Protein AF-A0A212IX20-F1 (afdb_monomer)

pLDDT: mean 73.71, std 14.05, range [39.38, 88.62]

Radius of gyration: 11.64 Å; Cα contacts (8 Å, |Δi|>4): 119; chains: 1; bounding box: 30×21×28 Å

Foldseek 3Di:
DPPQDADEDQDDDVVNVLPADAQGKHKHQHPCLVVVPCPPVVCVVQQPPVVSQWGWDWDDDVVRSMIMIHTHGD

Mean predicted aligned error: 7.3 Å

Sequence (74 aa):
MTKLEPRKVDTVTVDDLRNIGIGQTAAFTLPNFRKVRSAQSVASYYGKIKELGKKFKTQSRVEDNLLIIKAVEL

Structure (mmCIF, N/CA/C/O backbone):
data_AF-A0A212IX20-F1
#
_entry.id   AF-A0A212IX20-F1
#
loop_
_atom_site.group_PDB
_atom_site.id
_atom_site.type_symbol
_atom_site.label_atom_id
_atom_site.label_alt_id
_atom_site.label_comp_id
_atom_site.label_asym_id
_atom_site.label_entity_id
_atom_site.label_seq_id
_atom_site.pdbx_PDB_ins_code
_atom_site.Cartn_x
_atom_site.Cartn_y
_atom_site.Cartn_z
_atom_site.occupancy
_atom_site.B_iso_or_equiv
_atom_site.auth_seq_id
_atom_site.auth_comp_id
_atom_site.auth_asym_id
_atom_site.auth_atom_id
_atom_site.pdbx_PDB_model_num
ATOM 1 N N . MET A 1 1 ? 15.565 -5.333 12.576 1.00 39.38 1 MET A N 1
ATOM 2 C CA . MET A 1 1 ? 14.883 -4.626 11.469 1.00 39.38 1 MET A CA 1
ATOM 3 C C . MET A 1 1 ? 14.249 -5.676 10.577 1.00 39.38 1 MET A C 1
ATOM 5 O O . MET A 1 1 ? 14.978 -6.402 9.915 1.00 39.38 1 MET A O 1
ATOM 9 N N . THR A 1 2 ? 12.929 -5.838 10.623 1.00 48.12 2 THR A N 1
ATOM 10 C CA . THR A 1 2 ? 12.222 -6.788 9.752 1.00 48.12 2 THR A CA 1
ATOM 11 C C . THR A 1 2 ? 12.370 -6.305 8.311 1.00 48.12 2 THR A C 1
ATOM 13 O O . THR A 1 2 ? 11.963 -5.184 8.007 1.00 48.12 2 THR A O 1
ATOM 16 N N . LYS A 1 3 ? 13.021 -7.097 7.449 1.00 57.94 3 LYS A N 1
ATOM 17 C CA . LYS A 1 3 ? 13.129 -6.793 6.017 1.00 57.94 3 LYS A CA 1
ATOM 18 C C . LYS A 1 3 ? 11.715 -6.752 5.446 1.00 57.94 3 LYS A C 1
ATOM 20 O O . LYS A 1 3 ? 11.028 -7.765 5.411 1.00 57.94 3 LYS A O 1
ATOM 25 N N . LEU A 1 4 ? 11.273 -5.560 5.074 1.00 70.56 4 LEU A N 1
ATOM 26 C CA . LEU A 1 4 ? 9.995 -5.353 4.420 1.00 70.56 4 LEU A CA 1
ATOM 27 C C . LEU A 1 4 ? 10.210 -5.605 2.926 1.00 70.56 4 LEU A C 1
ATOM 29 O O . LEU A 1 4 ? 10.721 -4.732 2.227 1.00 70.56 4 LEU A O 1
ATOM 33 N N . GLU A 1 5 ? 9.909 -6.811 2.454 1.00 81.12 5 GL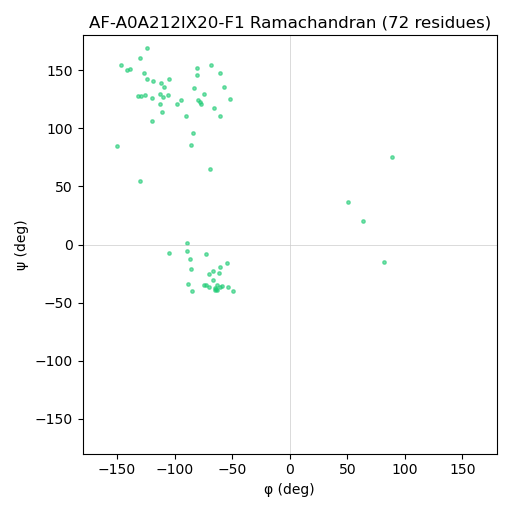U A N 1
ATOM 34 C CA . GLU A 1 5 ? 10.051 -7.129 1.034 1.00 81.12 5 GLU A CA 1
ATOM 35 C C . GLU A 1 5 ? 8.875 -6.543 0.246 1.00 81.12 5 GLU A C 1
ATOM 37 O O . GLU A 1 5 ? 7.715 -6.817 0.571 1.00 81.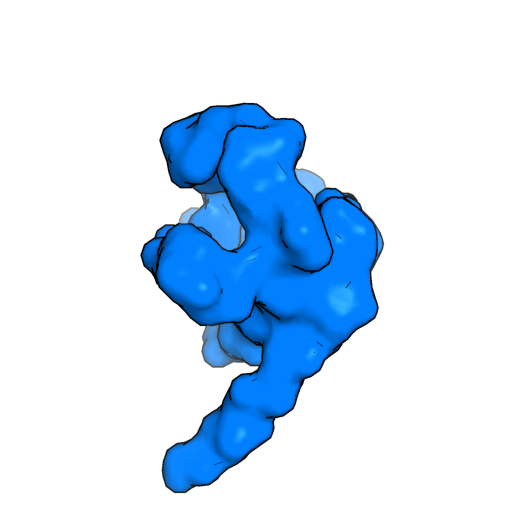12 5 GLU A O 1
ATOM 42 N N . PRO A 1 6 ? 9.138 -5.699 -0.764 1.00 84.81 6 PRO A N 1
ATOM 43 C CA . PRO A 1 6 ? 8.070 -5.087 -1.525 1.00 84.81 6 PRO A CA 1
ATOM 44 C C . PRO A 1 6 ? 7.436 -6.099 -2.481 1.00 84.81 6 PRO A C 1
ATOM 46 O O . PRO A 1 6 ? 8.115 -6.756 -3.271 1.00 84.81 6 PRO A O 1
ATOM 49 N N . ARG A 1 7 ? 6.107 -6.194 -2.452 1.00 86.88 7 ARG A N 1
ATOM 50 C CA . ARG A 1 7 ? 5.340 -7.026 -3.380 1.00 86.88 7 ARG A CA 1
ATOM 51 C C . ARG A 1 7 ? 5.185 -6.296 -4.712 1.00 86.88 7 ARG A C 1
ATOM 53 O O . ARG A 1 7 ? 4.675 -5.179 -4.762 1.00 86.88 7 ARG A O 1
ATOM 60 N N . LYS A 1 8 ? 5.599 -6.924 -5.810 1.00 86.19 8 LYS A N 1
ATOM 61 C CA . LYS A 1 8 ? 5.429 -6.357 -7.153 1.00 86.19 8 LYS A CA 1
ATOM 62 C C . LYS A 1 8 ? 3.977 -6.527 -7.610 1.00 86.19 8 LYS A C 1
ATOM 64 O O . LYS A 1 8 ? 3.488 -7.652 -7.663 1.00 86.19 8 LYS A O 1
ATOM 69 N N . VAL A 1 9 ? 3.297 -5.425 -7.914 1.00 80.81 9 VAL A N 1
ATOM 70 C CA . VAL A 1 9 ? 1.894 -5.398 -8.369 1.00 80.81 9 VAL A CA 1
ATOM 71 C C . VAL A 1 9 ? 1.724 -4.338 -9.451 1.00 80.81 9 VAL A C 1
ATOM 73 O O . VAL A 1 9 ? 2.422 -3.329 -9.430 1.00 80.81 9 VAL A O 1
ATOM 76 N N . ASP A 1 10 ? 0.790 -4.526 -10.383 1.00 77.25 10 ASP A N 1
ATOM 77 C CA . ASP A 1 10 ? 0.484 -3.501 -11.393 1.00 77.25 10 ASP A CA 1
ATOM 78 C C . ASP A 1 10 ? -0.273 -2.305 -10.796 1.00 77.25 10 ASP A C 1
ATOM 80 O O . ASP A 1 10 ? -0.036 -1.156 -11.172 1.00 77.25 10 ASP A O 1
ATOM 84 N N . THR A 1 11 ? -1.144 -2.574 -9.820 1.00 75.88 11 THR A N 1
ATOM 85 C CA . THR A 1 11 ? -1.860 -1.585 -9.007 1.00 75.88 11 THR A CA 1
ATOM 86 C C . THR A 1 11 ? -2.067 -2.125 -7.594 1.00 75.88 11 THR A C 1
ATOM 88 O O . THR A 1 11 ? -2.122 -3.335 -7.394 1.00 75.88 11 THR A O 1
ATOM 91 N N . VAL A 1 12 ? -2.205 -1.231 -6.614 1.00 78.44 12 VAL A N 1
ATOM 92 C CA . VAL A 1 12 ? -2.731 -1.598 -5.289 1.00 78.44 12 VAL A CA 1
ATOM 93 C C . VAL A 1 12 ? -4.259 -1.658 -5.378 1.00 78.44 12 VAL A C 1
ATOM 95 O O . VAL A 1 12 ? -4.861 -0.910 -6.152 1.00 78.44 12 VAL A O 1
ATOM 98 N N . THR A 1 13 ? -4.883 -2.569 -4.638 1.00 78.12 13 THR A N 1
ATOM 99 C CA . THR A 1 13 ? -6.344 -2.730 -4.578 1.00 78.12 13 THR A CA 1
ATOM 100 C C . THR A 1 13 ? -6.859 -2.640 -3.141 1.00 78.12 13 THR A C 1
ATOM 102 O O . THR A 1 13 ? -6.087 -2.668 -2.182 1.00 78.12 13 THR A O 1
ATOM 105 N N . VAL A 1 14 ? -8.181 -2.550 -2.964 1.00 74.75 14 VAL A N 1
ATOM 106 C CA . VAL A 1 14 ? -8.808 -2.580 -1.629 1.00 74.75 14 VAL A CA 1
ATOM 107 C C . VAL A 1 14 ? -8.563 -3.918 -0.918 1.00 74.75 14 VAL A C 1
ATOM 109 O O . VAL A 1 14 ? -8.347 -3.923 0.294 1.00 74.75 14 VAL A O 1
ATOM 112 N N . ASP A 1 15 ? -8.527 -5.040 -1.643 1.00 79.25 15 ASP A N 1
ATOM 113 C CA . ASP A 1 15 ?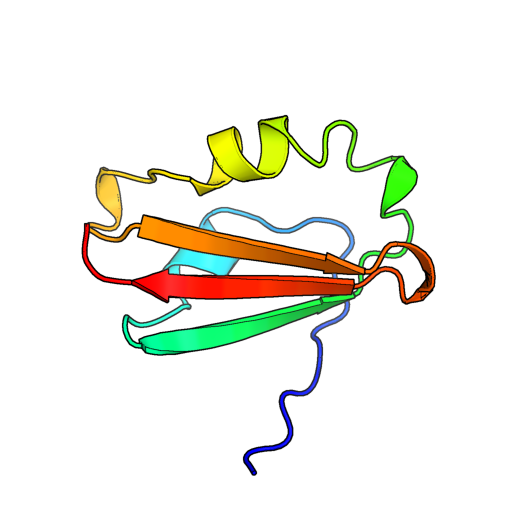 -8.195 -6.351 -1.069 1.00 79.25 15 ASP A CA 1
ATOM 114 C C . ASP A 1 15 ? -6.756 -6.404 -0.548 1.00 79.25 15 ASP A C 1
ATOM 116 O O . ASP A 1 15 ? -6.509 -6.923 0.543 1.00 79.25 15 ASP A O 1
ATOM 120 N N . ASP A 1 16 ? -5.804 -5.789 -1.257 1.00 81.38 16 ASP A N 1
ATOM 121 C CA . ASP A 1 16 ? -4.432 -5.666 -0.755 1.00 81.38 16 ASP A CA 1
ATOM 122 C C . ASP A 1 16 ? -4.388 -4.887 0.565 1.00 81.38 16 ASP A C 1
ATOM 124 O O . ASP A 1 16 ? -3.630 -5.248 1.461 1.00 81.38 16 ASP A O 1
ATOM 128 N N . LEU A 1 17 ? -5.234 -3.863 0.724 1.00 79.62 17 LEU A N 1
ATOM 129 C CA . LEU A 1 17 ? -5.319 -3.080 1.959 1.00 79.62 17 LEU A CA 1
ATOM 130 C C . LEU A 1 17 ? -6.028 -3.794 3.105 1.00 79.62 17 LEU A C 1
ATOM 132 O O . LEU A 1 17 ? -5.644 -3.614 4.262 1.00 79.62 17 LEU A O 1
ATOM 136 N N . ARG A 1 18 ? -7.048 -4.607 2.813 1.00 80.31 18 ARG A N 1
ATOM 137 C CA . ARG A 1 18 ? -7.762 -5.406 3.822 1.00 80.31 18 ARG A CA 1
ATOM 138 C C . ARG A 1 18 ? -6.810 -6.354 4.551 1.00 80.31 18 ARG A C 1
ATOM 140 O O . ARG A 1 18 ? -6.938 -6.533 5.762 1.00 80.31 18 ARG A O 1
ATOM 147 N N . ASN A 1 19 ? -5.828 -6.881 3.824 1.00 82.75 19 ASN A N 1
ATOM 148 C CA . ASN A 1 19 ? -4.790 -7.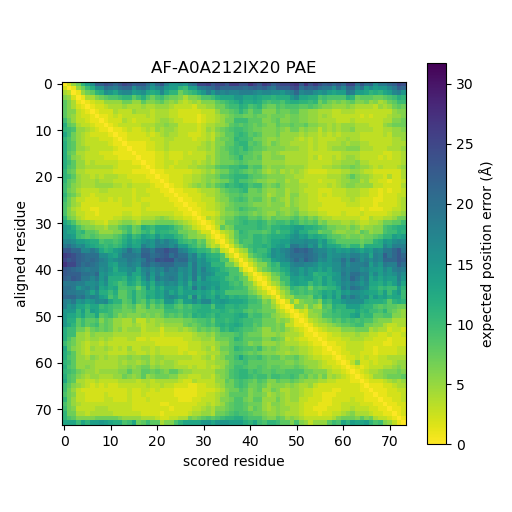763 4.353 1.00 82.75 19 ASN A CA 1
ATOM 149 C C . ASN A 1 19 ? -3.748 -7.047 5.235 1.00 82.75 19 ASN A C 1
ATOM 151 O O . ASN A 1 19 ? -2.946 -7.716 5.882 1.00 82.75 19 ASN A O 1
ATOM 155 N N . ILE A 1 20 ? -3.755 -5.709 5.313 1.00 83.94 20 ILE A N 1
ATOM 156 C CA . ILE A 1 20 ? -2.837 -4.945 6.169 1.00 83.94 20 ILE A CA 1
ATOM 157 C C . ILE A 1 20 ? -3.476 -4.750 7.555 1.00 83.94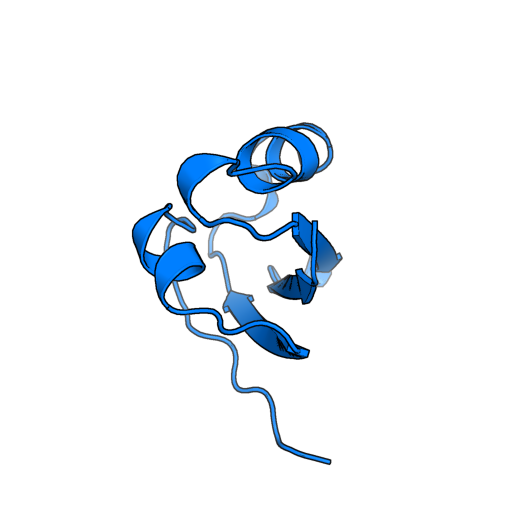 20 ILE A C 1
ATOM 159 O O . ILE A 1 20 ? -4.459 -4.018 7.746 1.00 83.94 20 ILE A O 1
ATOM 163 N N . GLY A 1 21 ? -2.917 -5.417 8.563 1.00 83.56 21 GLY A N 1
ATOM 164 C CA . GLY A 1 21 ? -3.298 -5.251 9.968 1.00 83.56 21 GLY A CA 1
ATOM 165 C C . GLY A 1 21 ? -2.905 -3.881 10.533 1.00 83.56 21 GLY A C 1
ATOM 166 O O . GLY A 1 21 ? -1.947 -3.268 10.069 1.00 83.56 21 GLY A O 1
ATOM 167 N N . ILE A 1 22 ? -3.611 -3.396 11.564 1.00 85.81 22 ILE A N 1
ATOM 168 C CA . ILE A 1 22 ? -3.195 -2.183 12.298 1.00 85.81 22 ILE A CA 1
ATOM 169 C C . ILE A 1 22 ? -1.777 -2.389 12.842 1.00 85.81 22 ILE A C 1
ATOM 171 O O . ILE A 1 22 ? -1.448 -3.455 13.356 1.00 85.81 22 ILE A O 1
ATOM 175 N N . GLY A 1 23 ? -0.920 -1.377 12.694 1.00 85.44 23 GLY A N 1
ATOM 176 C CA . GLY A 1 23 ? 0.485 -1.445 13.098 1.00 85.44 23 GLY A CA 1
ATOM 177 C C . GLY A 1 23 ? 1.393 -2.129 12.072 1.00 85.44 23 GLY A C 1
ATOM 178 O O . GLY A 1 23 ? 2.609 -1.931 12.127 1.00 85.44 23 GLY A O 1
ATOM 179 N N . GLN A 1 24 ? 0.833 -2.847 11.093 1.00 87.69 24 GLN A N 1
ATOM 180 C CA . GLN A 1 24 ? 1.599 -3.441 10.004 1.00 87.69 24 GLN A CA 1
ATOM 181 C C . GLN A 1 24 ? 1.914 -2.419 8.916 1.00 87.69 24 GLN A C 1
ATOM 183 O O . GLN A 1 24 ? 1.203 -1.436 8.688 1.00 87.69 24 GLN A O 1
ATOM 188 N N . THR A 1 25 ? 3.029 -2.678 8.247 1.00 87.38 25 THR A N 1
ATOM 189 C CA . THR A 1 25 ? 3.479 -1.938 7.074 1.00 87.38 25 THR A CA 1
ATOM 190 C C . THR A 1 25 ? 3.539 -2.924 5.915 1.00 87.38 25 THR A C 1
ATOM 192 O O . THR A 1 25 ? 3.931 -4.070 6.109 1.00 87.38 25 THR A O 1
ATOM 195 N N . ALA A 1 26 ? 3.141 -2.488 4.729 1.00 87.06 26 ALA A N 1
ATOM 196 C CA . ALA A 1 26 ? 3.283 -3.219 3.482 1.00 87.06 26 ALA A CA 1
ATOM 197 C C . ALA A 1 26 ? 3.988 -2.321 2.467 1.00 87.06 26 ALA A C 1
ATOM 199 O O . ALA A 1 26 ? 3.825 -1.098 2.491 1.00 87.06 26 ALA A O 1
ATOM 200 N N . ALA A 1 27 ? 4.778 -2.921 1.585 1.00 88.62 27 ALA A N 1
ATOM 201 C CA . ALA A 1 27 ? 5.421 -2.211 0.493 1.00 88.62 27 ALA A CA 1
ATOM 202 C C . ALA A 1 27 ? 5.051 -2.849 -0.840 1.00 88.62 27 ALA A C 1
ATOM 204 O O . ALA A 1 27 ? 4.953 -4.069 -0.953 1.00 88.62 27 ALA A O 1
ATOM 205 N N . PHE A 1 28 ? 4.861 -2.001 -1.841 1.00 85.69 28 PHE A N 1
ATOM 206 C CA . PHE A 1 28 ? 4.418 -2.378 -3.169 1.00 85.69 28 PHE A CA 1
ATOM 207 C C . PHE A 1 28 ? 5.318 -1.728 -4.212 1.00 85.69 28 PHE A C 1
ATOM 209 O O . PHE A 1 28 ? 5.498 -0.511 -4.194 1.00 85.69 28 PHE A O 1
ATOM 216 N N . THR A 1 29 ? 5.860 -2.517 -5.135 1.00 87.56 29 THR A N 1
ATOM 217 C CA . THR A 1 29 ? 6.591 -1.993 -6.296 1.00 87.56 29 THR A CA 1
ATOM 218 C C . THR A 1 29 ? 5.655 -1.961 -7.496 1.00 87.56 29 THR A C 1
ATOM 220 O O . THR A 1 29 ? 5.144 -3.004 -7.903 1.00 87.56 29 THR A O 1
ATOM 223 N N . LEU A 1 30 ? 5.448 -0.775 -8.067 1.00 83.69 30 LEU A N 1
ATOM 224 C CA . LEU A 1 30 ? 4.496 -0.514 -9.148 1.00 83.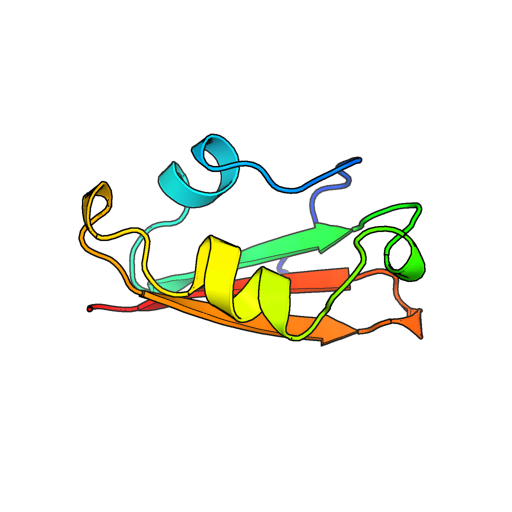69 30 LEU A CA 1
ATOM 225 C C . LEU A 1 30 ? 5.250 -0.203 -10.452 1.00 83.69 30 LEU A C 1
ATOM 227 O O . LEU A 1 30 ? 5.872 0.853 -10.540 1.00 83.69 30 LEU A O 1
ATOM 231 N N . PRO A 1 31 ? 5.174 -1.037 -11.505 1.00 76.44 31 PRO A N 1
ATOM 232 C CA . PRO A 1 31 ? 5.967 -0.865 -12.729 1.00 76.44 31 PRO A CA 1
ATOM 233 C C . PRO A 1 31 ? 5.703 0.457 -13.466 1.00 76.44 31 PRO A C 1
ATOM 235 O O . PRO A 1 31 ? 6.531 0.899 -14.254 1.00 76.44 31 PRO A O 1
ATOM 238 N N . ASN A 1 32 ? 4.573 1.116 -13.196 1.00 70.88 32 ASN A N 1
ATOM 239 C CA . ASN A 1 32 ? 4.233 2.420 -13.751 1.00 70.88 32 ASN A CA 1
ATOM 240 C C . ASN A 1 32 ? 3.801 3.413 -12.659 1.00 70.88 32 ASN A C 1
ATOM 242 O O . ASN A 1 32 ? 2.731 4.016 -12.761 1.00 70.88 32 ASN A O 1
ATOM 246 N N . PHE A 1 33 ? 4.631 3.623 -11.631 1.00 69.50 33 PHE A N 1
ATOM 247 C CA . PHE A 1 33 ? 4.322 4.501 -10.489 1.00 69.50 33 PHE A CA 1
ATOM 248 C C . PHE A 1 33 ? 3.806 5.893 -10.901 1.00 69.50 33 PHE A C 1
ATOM 250 O O . PHE A 1 33 ? 2.845 6.400 -10.334 1.00 69.50 33 PHE A O 1
ATOM 257 N N . ARG A 1 34 ? 4.380 6.494 -11.955 1.00 62.31 34 ARG A N 1
ATOM 258 C CA . ARG A 1 34 ? 3.942 7.797 -12.501 1.00 62.31 34 ARG A CA 1
ATOM 259 C C . ARG A 1 34 ? 2.577 7.763 -13.211 1.00 62.31 34 ARG A C 1
ATOM 261 O O . ARG A 1 34 ? 1.921 8.799 -13.291 1.00 62.31 34 ARG A O 1
ATOM 268 N N . LYS A 1 35 ? 2.149 6.607 -13.741 1.00 58.59 35 LYS A N 1
ATOM 269 C CA . LYS A 1 35 ? 0.810 6.419 -14.341 1.00 58.59 35 LYS A CA 1
ATOM 270 C C . LYS A 1 35 ? -0.249 6.028 -13.316 1.00 58.59 35 LYS A C 1
ATOM 272 O O . LYS A 1 35 ? -1.429 6.156 -13.636 1.00 58.59 35 LYS A O 1
ATOM 277 N N . VAL A 1 36 ? 0.144 5.652 -12.094 1.00 56.97 36 VAL A N 1
ATOM 278 C CA . VAL A 1 36 ? -0.731 5.683 -10.910 1.00 56.97 36 VAL A CA 1
ATOM 279 C C . VAL A 1 36 ? -0.985 7.163 -10.581 1.00 56.97 36 VAL A C 1
ATOM 281 O O . VAL A 1 36 ? -0.466 7.731 -9.623 1.00 56.97 36 VAL A O 1
ATOM 284 N N . ARG A 1 37 ? -1.665 7.847 -11.511 1.00 44.78 37 ARG A N 1
ATOM 285 C CA . ARG A 1 37 ? -1.886 9.290 -11.549 1.00 44.78 37 ARG A CA 1
ATOM 286 C C . ARG A 1 37 ? -2.447 9.720 -10.200 1.00 44.78 37 ARG A C 1
ATOM 288 O O . ARG A 1 37 ? -3.495 9.242 -9.787 1.00 44.78 37 ARG A O 1
ATOM 295 N N . SER A 1 38 ? -1.771 10.688 -9.5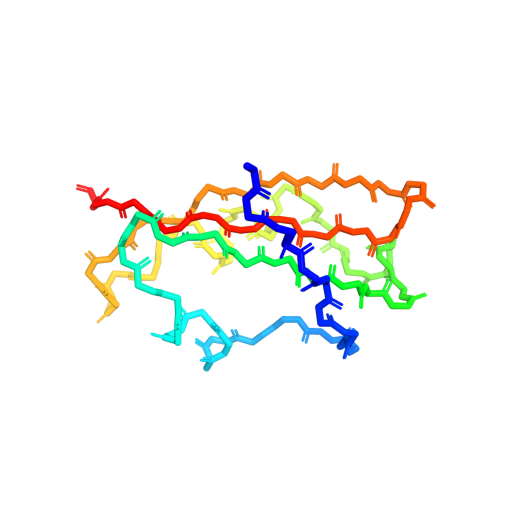88 1.00 42.69 38 SER A N 1
ATOM 296 C CA . SER A 1 38 ? -2.127 11.356 -8.339 1.00 42.69 38 SER A CA 1
ATOM 297 C C . SER A 1 38 ? -1.601 10.695 -7.063 1.00 42.69 38 SER A C 1
ATOM 299 O O . SER A 1 38 ? -2.348 10.170 -6.249 1.00 42.69 38 SER A O 1
ATOM 301 N N . ALA A 1 39 ? -0.303 10.849 -6.800 1.00 41.03 39 ALA A N 1
ATOM 302 C CA . ALA A 1 39 ? 0.279 10.596 -5.478 1.00 41.03 39 ALA A CA 1
ATOM 303 C C . ALA A 1 39 ? -0.410 11.394 -4.337 1.00 41.03 39 ALA A C 1
ATOM 305 O O . ALA A 1 39 ? -0.281 11.024 -3.174 1.00 41.03 39 ALA A O 1
ATOM 306 N N . GLN A 1 40 ? -1.199 12.435 -4.654 1.00 41.72 40 GLN A N 1
ATOM 307 C CA . GLN A 1 40 ? -2.102 13.108 -3.709 1.00 41.72 40 GLN A CA 1
ATOM 308 C C . GLN A 1 40 ? -3.508 12.473 -3.622 1.00 41.72 40 GLN A C 1
ATOM 310 O O . GLN A 1 40 ? -4.079 12.430 -2.539 1.00 41.72 40 GLN A O 1
ATOM 315 N N . SER A 1 41 ? -4.069 11.927 -4.707 1.00 45.53 41 SER A N 1
ATOM 316 C CA . SER A 1 41 ? -5.391 11.273 -4.711 1.00 45.53 41 SER A CA 1
ATOM 317 C C . SER A 1 41 ? -5.318 9.805 -4.309 1.00 45.53 41 SER A C 1
ATOM 319 O O . SER A 1 41 ? -6.295 9.297 -3.793 1.00 45.53 41 SER A O 1
ATOM 321 N N . VAL A 1 42 ? -4.167 9.138 -4.412 1.00 50.56 42 VAL A N 1
ATOM 322 C CA . VAL A 1 42 ? -3.919 7.809 -3.824 1.00 50.56 42 VAL A CA 1
ATOM 323 C C . VAL A 1 42 ? -3.992 7.880 -2.293 1.00 50.56 42 VAL A C 1
ATOM 325 O O . VAL A 1 42 ? -4.585 7.012 -1.658 1.00 50.56 42 VAL A O 1
ATOM 328 N N . ALA A 1 43 ? -3.485 8.967 -1.699 1.00 48.28 43 ALA A N 1
ATOM 329 C CA . ALA A 1 43 ? -3.657 9.258 -0.278 1.00 48.28 43 ALA A CA 1
ATOM 330 C C . ALA A 1 43 ? -5.119 9.568 0.096 1.00 48.28 43 ALA A C 1
ATOM 332 O O . ALA A 1 43 ? -5.482 9.378 1.248 1.00 48.28 43 ALA A O 1
ATOM 333 N N . SER A 1 44 ? -5.976 9.997 -0.840 1.00 51.12 44 SER A N 1
ATOM 334 C CA . SER A 1 44 ? -7.433 10.101 -0.634 1.00 51.12 44 SER A CA 1
ATOM 335 C C . SER A 1 44 ? -8.167 8.780 -0.898 1.00 51.12 44 SER A C 1
ATOM 337 O O . SER A 1 44 ? -9.054 8.425 -0.130 1.00 51.12 44 SER A O 1
ATOM 339 N N . TYR A 1 45 ? -7.769 8.039 -1.932 1.00 58.06 45 TYR A N 1
ATOM 340 C CA . TYR A 1 45 ? -8.330 6.758 -2.369 1.00 58.06 45 TYR A CA 1
ATOM 341 C C . TYR A 1 45 ? -8.112 5.672 -1.311 1.00 58.06 45 TYR A C 1
ATOM 343 O O . TYR A 1 45 ? -9.009 4.890 -1.020 1.00 58.06 45 TYR A O 1
ATOM 351 N N . TYR A 1 46 ? -6.952 5.697 -0.652 1.00 60.66 46 TYR A N 1
ATOM 352 C CA . TYR A 1 46 ? -6.614 4.807 0.457 1.00 60.66 46 TYR A CA 1
ATOM 353 C C . TYR A 1 46 ? -6.670 5.486 1.829 1.00 60.66 46 TYR A C 1
ATOM 355 O O . TYR A 1 46 ? -6.541 4.821 2.850 1.00 60.66 46 TYR A O 1
ATOM 363 N N . GLY A 1 47 ? -6.863 6.805 1.895 1.00 56.91 47 GLY A N 1
ATOM 364 C CA . GLY A 1 47 ? -6.711 7.574 3.135 1.00 56.91 47 GLY A CA 1
ATOM 365 C C . GLY A 1 47 ? -7.728 7.265 4.217 1.00 56.91 47 GLY A C 1
ATOM 366 O O . GLY A 1 47 ? -7.412 7.394 5.399 1.00 56.91 47 GLY A O 1
ATOM 367 N N . LYS A 1 48 ? -8.948 6.877 3.840 1.00 59.78 48 LYS A N 1
ATOM 368 C CA . LYS A 1 48 ? -10.016 6.521 4.781 1.00 59.78 48 LYS A CA 1
ATOM 369 C C . LYS A 1 48 ? -10.936 5.483 4.157 1.00 59.78 48 LYS A C 1
ATOM 371 O O . LYS A 1 48 ? -11.994 5.826 3.636 1.00 59.78 48 LYS A O 1
ATOM 376 N N . ILE A 1 49 ? -10.572 4.211 4.260 1.00 66.38 49 ILE A N 1
ATOM 377 C CA . ILE A 1 49 ? -11.531 3.140 3.985 1.00 66.38 49 ILE A CA 1
ATOM 378 C C . ILE A 1 49 ? -12.291 2.884 5.286 1.00 66.38 49 ILE A C 1
ATOM 380 O O . ILE A 1 49 ? -11.894 2.047 6.093 1.00 66.38 49 ILE A O 1
ATOM 384 N N . LYS A 1 50 ? -13.356 3.667 5.520 1.00 66.19 50 LYS A N 1
ATOM 385 C CA . LYS A 1 50 ? -14.170 3.597 6.751 1.00 66.19 50 LYS A CA 1
ATOM 386 C C . LYS A 1 50 ? -14.668 2.176 7.034 1.00 66.19 50 LYS A C 1
ATOM 388 O O . LYS A 1 50 ? -14.678 1.768 8.188 1.00 66.19 50 LYS A O 1
ATOM 393 N N . GLU A 1 51 ? -15.002 1.420 5.989 1.00 70.69 51 GLU A N 1
ATOM 394 C CA . GLU A 1 51 ? -15.434 0.017 6.084 1.00 70.69 51 GLU A CA 1
ATOM 395 C C . GLU A 1 51 ? -14.370 -0.917 6.679 1.00 70.69 51 GLU A C 1
ATOM 397 O O . GLU A 1 51 ? -14.712 -1.945 7.251 1.00 70.69 51 GLU A O 1
ATOM 402 N N . LEU A 1 52 ? -13.081 -0.569 6.584 1.00 73.06 52 LEU A N 1
ATOM 403 C CA . LEU A 1 52 ? -11.994 -1.371 7.153 1.00 73.06 52 LEU A CA 1
ATOM 404 C C . LEU A 1 52 ? -11.670 -0.998 8.606 1.00 73.06 52 LEU A C 1
ATOM 406 O O . LEU A 1 52 ? -10.819 -1.654 9.204 1.00 73.06 52 LEU A O 1
ATOM 410 N N . GLY A 1 53 ? -12.295 0.049 9.164 1.00 77.62 53 GLY A N 1
ATOM 411 C CA . GLY A 1 53 ? -12.044 0.523 10.533 1.00 77.62 53 GLY A CA 1
ATOM 412 C C . GLY A 1 53 ? -10.621 1.049 10.767 1.00 77.62 53 GLY A C 1
ATOM 413 O O . GLY A 1 53 ? -10.154 1.082 11.900 1.00 77.62 53 GLY A O 1
ATOM 414 N N . LYS A 1 54 ? -9.901 1.414 9.699 1.00 83.81 54 LYS A N 1
ATOM 415 C CA . LYS A 1 54 ? -8.475 1.770 9.730 1.00 83.81 54 LYS A CA 1
ATOM 416 C C . LYS A 1 54 ? -8.194 2.971 8.837 1.00 83.81 54 LYS A C 1
ATOM 418 O O . LYS A 1 54 ? -8.844 3.173 7.808 1.00 83.81 54 LYS A O 1
ATOM 423 N N . LYS A 1 55 ? -7.168 3.735 9.196 1.00 83.50 55 LYS A N 1
ATOM 424 C CA . LYS A 1 55 ? -6.578 4.788 8.367 1.00 83.50 55 LYS A CA 1
ATOM 425 C C . LYS A 1 55 ? -5.249 4.298 7.804 1.00 83.50 55 LYS A C 1
ATOM 427 O O . LYS A 1 55 ? -4.488 3.628 8.493 1.00 83.50 55 LYS A O 1
ATOM 432 N N . PHE A 1 56 ? -4.932 4.658 6.566 1.00 82.12 56 PHE A N 1
ATOM 433 C CA . PHE A 1 56 ? -3.664 4.273 5.950 1.00 82.12 56 PHE A CA 1
ATOM 434 C C . PHE A 1 56 ? -2.763 5.496 5.781 1.00 82.12 56 PHE A C 1
ATOM 436 O O . PHE A 1 56 ? -3.165 6.520 5.232 1.00 82.12 56 PHE A O 1
ATOM 443 N N . LYS A 1 57 ? -1.530 5.397 6.282 1.00 83.19 57 LYS A N 1
ATOM 444 C CA . LYS A 1 57 ? -0.453 6.352 6.016 1.00 83.19 57 LYS A CA 1
ATOM 445 C C . LYS A 1 57 ? 0.367 5.830 4.847 1.00 83.19 57 LYS A C 1
ATOM 447 O O . LYS A 1 57 ? 0.876 4.714 4.907 1.00 83.19 57 LYS A O 1
ATOM 452 N N . THR A 1 58 ? 0.502 6.637 3.806 1.00 81.38 58 THR A N 1
ATOM 453 C CA . THR A 1 58 ? 1.214 6.266 2.582 1.00 81.38 58 THR A CA 1
ATOM 454 C C . THR A 1 58 ? 2.500 7.072 2.438 1.00 81.38 58 THR A C 1
ATOM 456 O O . THR A 1 58 ? 2.497 8.280 2.667 1.00 81.38 58 THR A O 1
ATOM 459 N N . GLN A 1 59 ? 3.581 6.426 2.012 1.00 82.44 59 GLN A N 1
ATOM 460 C CA . GLN A 1 59 ? 4.836 7.061 1.619 1.00 82.44 59 GLN A CA 1
ATOM 461 C C . GLN A 1 59 ? 5.251 6.536 0.244 1.00 82.44 59 GLN A C 1
ATOM 463 O O . GLN A 1 59 ? 5.318 5.331 0.025 1.00 82.44 59 GLN A O 1
ATOM 468 N N . SER A 1 60 ? 5.535 7.442 -0.684 1.00 80.56 60 SER A N 1
ATOM 469 C CA . SER A 1 60 ? 5.923 7.121 -2.058 1.00 80.56 60 SER A CA 1
ATOM 470 C C . SER A 1 60 ? 7.396 7.424 -2.310 1.00 80.56 60 SER A C 1
ATOM 472 O O . SER A 1 60 ? 7.852 8.515 -1.967 1.00 80.56 60 SER A O 1
ATOM 474 N N . ARG A 1 61 ? 8.112 6.517 -2.981 1.00 81.69 61 ARG A N 1
ATOM 475 C CA . ARG A 1 61 ? 9.427 6.775 -3.589 1.00 81.69 61 ARG A CA 1
ATOM 476 C C . ARG A 1 61 ? 9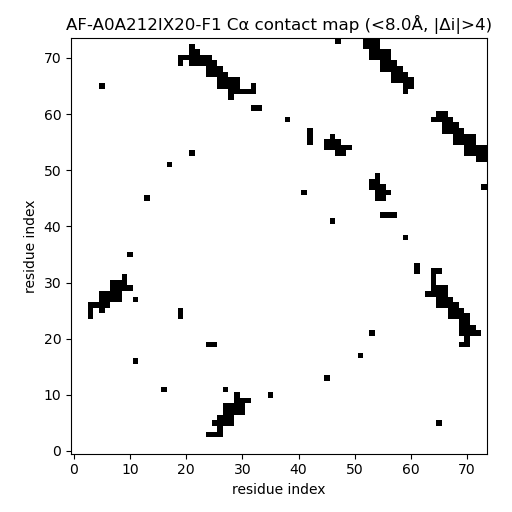.334 6.532 -5.088 1.00 81.69 61 ARG A C 1
ATOM 478 O O . ARG A 1 61 ? 9.239 5.396 -5.539 1.00 81.69 61 ARG A O 1
ATOM 485 N N . VAL A 1 62 ? 9.324 7.620 -5.851 1.00 76.31 62 VAL A N 1
ATOM 486 C CA . VAL A 1 62 ? 9.096 7.574 -7.303 1.00 76.31 6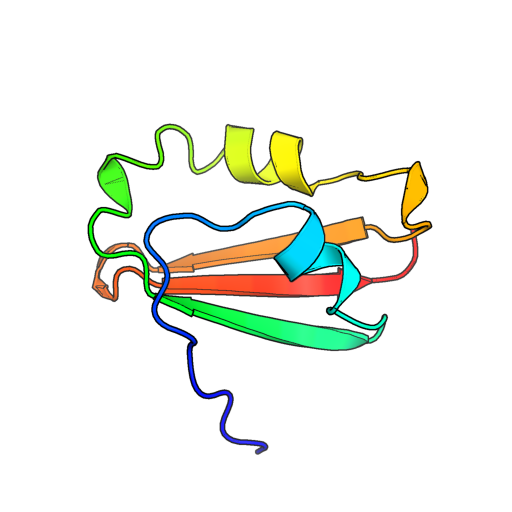2 VAL A CA 1
ATOM 487 C C . VAL A 1 62 ? 10.279 6.939 -8.037 1.00 76.31 62 VAL A C 1
ATOM 489 O O . VAL A 1 62 ? 10.058 6.214 -9.000 1.00 76.31 62 VAL A O 1
ATOM 492 N N . GLU A 1 63 ? 11.508 7.182 -7.580 1.00 80.06 63 GLU A N 1
ATOM 493 C CA . GLU A 1 63 ? 12.737 6.635 -8.181 1.00 80.06 63 GLU A CA 1
ATOM 494 C C . GLU A 1 63 ? 12.785 5.104 -8.096 1.00 80.06 63 GLU A C 1
ATOM 496 O O . GLU A 1 63 ? 13.128 4.438 -9.068 1.00 80.06 63 GLU A O 1
ATOM 501 N N . ASP A 1 64 ? 12.324 4.554 -6.970 1.00 81.00 64 ASP A N 1
ATOM 502 C CA . ASP A 1 64 ? 12.264 3.112 -6.712 1.00 81.00 64 ASP A CA 1
ATOM 503 C C . ASP A 1 64 ? 10.946 2.470 -7.176 1.00 81.00 64 ASP A C 1
ATOM 505 O O . ASP A 1 64 ? 10.721 1.276 -6.960 1.00 81.00 64 ASP A O 1
ATOM 509 N N . ASN A 1 65 ? 10.033 3.255 -7.765 1.00 84.44 65 ASN A N 1
ATOM 510 C CA . ASN A 1 65 ? 8.671 2.825 -8.084 1.00 84.44 65 ASN A CA 1
ATOM 511 C C . ASN A 1 65 ? 7.943 2.178 -6.881 1.00 84.44 65 ASN A C 1
ATOM 513 O O . ASN A 1 65 ? 7.188 1.217 -7.034 1.00 84.44 65 ASN A O 1
ATOM 517 N N . LEU A 1 66 ? 8.175 2.695 -5.674 1.00 85.50 66 LEU A N 1
ATOM 518 C CA . LEU A 1 66 ? 7.809 2.053 -4.414 1.00 85.50 66 LEU A CA 1
ATOM 519 C C . LEU A 1 66 ? 6.705 2.826 -3.681 1.00 85.50 66 LEU A C 1
ATOM 521 O O . LEU A 1 66 ? 6.825 4.026 -3.424 1.00 85.50 66 LEU A O 1
ATOM 525 N N . LEU A 1 67 ? 5.649 2.119 -3.281 1.00 84.44 67 LEU A N 1
ATOM 526 C CA . LEU A 1 67 ? 4.593 2.603 -2.396 1.00 84.44 67 LEU A CA 1
ATOM 527 C C . LEU A 1 67 ? 4.656 1.850 -1.070 1.00 84.44 67 LEU A C 1
ATOM 529 O O . LEU A 1 67 ? 4.502 0.635 -1.032 1.00 84.44 67 LEU A O 1
ATOM 533 N N . ILE A 1 68 ? 4.835 2.575 0.024 1.00 86.12 68 ILE A N 1
ATOM 534 C CA . ILE A 1 68 ? 4.809 2.035 1.380 1.00 86.12 68 ILE A CA 1
ATOM 535 C C . ILE A 1 68 ? 3.497 2.464 2.023 1.00 86.12 68 ILE A C 1
ATOM 537 O O . ILE A 1 68 ? 3.150 3.645 2.012 1.00 86.12 68 ILE A O 1
ATOM 541 N N . ILE A 1 69 ? 2.770 1.510 2.589 1.00 85.44 69 ILE A N 1
ATOM 542 C CA . ILE A 1 69 ? 1.478 1.728 3.231 1.00 85.44 69 ILE A CA 1
ATOM 543 C C . ILE A 1 69 ? 1.541 1.177 4.649 1.00 85.44 69 ILE A C 1
ATOM 545 O O . ILE A 1 69 ? 1.902 0.023 4.860 1.00 85.44 69 ILE A O 1
ATOM 549 N N . LYS A 1 70 ? 1.162 1.993 5.630 1.00 86.38 70 LYS A N 1
ATOM 550 C CA . LYS A 1 70 ? 1.036 1.592 7.032 1.00 86.38 70 LYS A CA 1
ATOM 551 C C . LYS A 1 70 ? -0.395 1.792 7.498 1.00 86.38 70 LYS A C 1
ATOM 553 O O . LYS A 1 70 ? -0.910 2.906 7.406 1.00 86.38 70 LYS A O 1
ATOM 558 N N . ALA A 1 71 ? -1.013 0.748 8.036 1.00 86.00 71 ALA A N 1
ATOM 559 C CA . ALA A 1 71 ? -2.325 0.877 8.655 1.00 86.00 71 ALA A CA 1
ATOM 560 C C . ALA A 1 71 ? -2.186 1.369 10.102 1.00 86.00 71 ALA A C 1
ATOM 562 O O . ALA A 1 71 ? -1.353 0.888 10.876 1.00 86.00 71 ALA A O 1
ATOM 563 N N . VAL A 1 72 ? -3.010 2.342 10.462 1.00 83.94 72 VAL A N 1
ATOM 564 C CA . VAL A 1 72 ? -3.136 2.915 11.802 1.00 83.94 72 VAL A CA 1
ATOM 565 C C . VAL A 1 72 ? -4.613 2.946 12.190 1.00 83.94 72 VAL A C 1
ATOM 567 O O . VAL A 1 72 ? -5.487 2.850 11.326 1.00 83.94 72 VAL A O 1
ATOM 570 N N . GLU A 1 73 ? -4.893 3.055 13.484 1.00 82.88 73 GLU A N 1
ATOM 571 C CA . GLU A 1 73 ? -6.261 3.248 13.970 1.00 82.88 73 GLU A CA 1
ATOM 572 C C . GLU A 1 73 ? -6.852 4.551 13.410 1.00 82.88 73 GLU A C 1
ATOM 574 O O . GLU A 1 73 ? -6.111 5.490 13.084 1.00 82.88 73 GLU A O 1
ATOM 579 N N . LEU A 1 74 ? -8.169 4.542 13.189 1.00 73.81 74 LEU A N 1
ATOM 580 C CA . LEU A 1 74 ? -8.893 5.635 12.538 1.00 73.81 74 LEU A CA 1
ATOM 581 C C . LEU A 1 74 ? -8.945 6.896 13.411 1.00 73.81 74 LEU A C 1
ATOM 583 O O . LEU A 1 74 ? -9.195 6.757 14.626 1.00 73.81 74 LEU A O 1
#

Nearest PDB structures (foldseek):
  7unz-assembly2_D  TM=5.895E-01  e=2.468E+00  Plasmodium falciparum
  6qey-assembly1_A  TM=5.362E-01  e=5.568E+00  Homo sapiens
  7nfx-assembly1_y  TM=5.268E-01  e=7.815E+00  Homo sapiens
  5tzs-assembly1_h  TM=2.441E-01  e=3.237E+00  Saccharomyces cerevisiae S288C

Organism: NCBI:txid206096

Secondary structure (DSSP, 8-state):
----PPEE-SS--HHHHHT--TT-EEEEE-TTTTTS--TTTHHHHTTEEGGGTEEEEEEEETTTTEEEEEEEE-

Solvent-accessible surface area (backbone atoms only — not comparable to full-atom values): 4418 Å² total; per-residue (Å²): 131,83,83,80,74,59,46,78,38,87,67,90,52,72,69,65,52,70,73,48,47,74,80,36,72,49,38,34,31,24,90,51,50,82,73,56,71,43,82,70,50,50,49,59,73,50,32,62,43,70,93,72,65,34,22,42,51,74,50,78,40,78,92,74,22,32,41,35,40,30,30,36,78,104